Protein AF-A0A7C6YXP8-F1 (afdb_monomer_lite)

Foldseek 3Di:
DPPQVVDPADEAEAEPPPDDPVNSVVVVVVCVVVVGHHPYYHHPPDDPVCPPVVVVVVVVVVVVVVVVD

pLDDT: mean 81.18, std 17.97, range [49.81, 97.38]

Secondary structure (DSSP, 8-state):
--GGGSSS-EEEEEETTTS-HHHHHHHHHHHHHTT--EEEEEEET--GGGSSHHHHHHHHHHHHHHH--

Radius of gyration: 18.39 Å; chains: 1; bounding box: 56×21×32 Å

Structure (mmCIF, N/CA/C/O backbone):
data_AF-A0A7C6YXP8-F1
#
_entry.id   AF-A0A7C6YXP8-F1
#
loo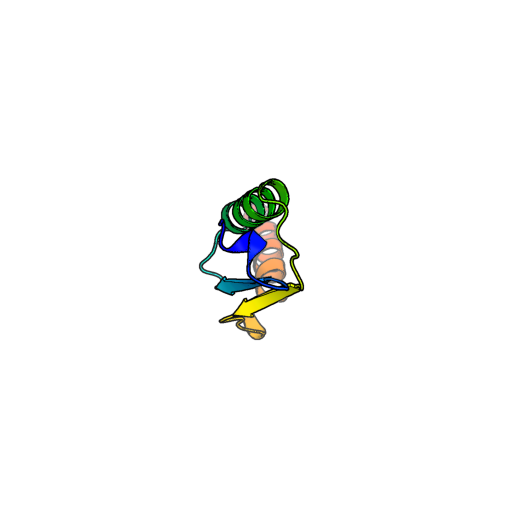p_
_atom_site.group_PDB
_atom_site.id
_atom_site.type_symbol
_atom_site.label_atom_id
_atom_site.label_alt_id
_atom_site.label_comp_id
_atom_site.label_asym_id
_atom_site.label_entity_id
_atom_site.label_seq_id
_atom_site.pdbx_PDB_ins_code
_atom_site.Cartn_x
_atom_site.Cartn_y
_atom_site.Cartn_z
_atom_site.occupancy
_atom_site.B_iso_or_equiv
_atom_site.auth_seq_id
_atom_site.auth_comp_id
_atom_site.auth_asym_id
_atom_site.auth_atom_id
_atom_site.pdbx_PDB_model_num
ATOM 1 N N . ALA A 1 1 ? -18.851 5.528 7.914 1.00 65.31 1 ALA A N 1
ATOM 2 C CA . ALA A 1 1 ? -17.752 4.640 8.311 1.00 65.31 1 ALA A CA 1
ATOM 3 C C . ALA A 1 1 ? -16.694 4.696 7.224 1.00 65.31 1 ALA A C 1
ATOM 5 O O . ALA A 1 1 ? -17.059 4.663 6.049 1.00 65.31 1 ALA A O 1
ATOM 6 N N . SER A 1 2 ? -15.428 4.865 7.594 1.00 82.50 2 SER A N 1
ATOM 7 C CA . SER A 1 2 ? -14.319 4.691 6.649 1.00 82.50 2 SER A CA 1
ATOM 8 C C . SER A 1 2 ? -14.286 3.231 6.190 1.00 82.50 2 SER A C 1
ATOM 10 O O . SER A 1 2 ? -14.673 2.344 6.949 1.00 82.50 2 SER A O 1
ATOM 12 N N . VAL A 1 3 ? -13.795 2.952 4.977 1.00 87.69 3 VAL A N 1
ATOM 13 C CA . VAL A 1 3 ? -13.572 1.561 4.537 1.00 87.69 3 VAL A CA 1
ATOM 14 C C . VAL A 1 3 ? -12.660 0.833 5.530 1.00 87.69 3 VAL A C 1
ATOM 16 O O . VAL A 1 3 ? -12.847 -0.351 5.769 1.00 87.69 3 VAL A O 1
ATOM 19 N N . THR A 1 4 ? -11.744 1.558 6.182 1.00 88.12 4 THR A N 1
ATOM 20 C CA . THR A 1 4 ? -10.852 1.016 7.216 1.00 88.12 4 THR A CA 1
ATOM 21 C C . THR A 1 4 ? -11.562 0.497 8.465 1.00 88.12 4 THR A C 1
ATOM 23 O O . THR A 1 4 ? -10.997 -0.337 9.159 1.00 88.12 4 THR A O 1
ATOM 26 N N . GLU A 1 5 ? -12.789 0.946 8.742 1.00 88.88 5 GLU A N 1
ATOM 27 C CA . GLU A 1 5 ? -13.560 0.580 9.940 1.00 88.88 5 GLU A CA 1
ATOM 28 C C . GLU A 1 5 ? -14.504 -0.610 9.717 1.00 88.88 5 GLU A C 1
ATOM 30 O O . GLU A 1 5 ? -15.035 -1.155 10.680 1.00 88.88 5 GLU A O 1
ATOM 35 N N . ILE A 1 6 ? -14.764 -0.981 8.459 1.00 94.50 6 ILE A N 1
ATOM 36 C CA . ILE A 1 6 ? -15.778 -1.988 8.090 1.00 94.50 6 ILE A CA 1
ATOM 37 C C . ILE A 1 6 ? -15.179 -3.249 7.459 1.00 94.50 6 ILE A C 1
ATOM 39 O O . ILE A 1 6 ? -15.925 -4.115 7.007 1.00 94.50 6 ILE A O 1
ATOM 43 N N . VAL A 1 7 ? -13.851 -3.337 7.389 1.00 93.94 7 VAL A N 1
ATOM 44 C CA . VAL A 1 7 ? -13.126 -4.499 6.866 1.00 93.94 7 VAL A CA 1
ATOM 45 C C . VAL A 1 7 ? -12.149 -5.016 7.912 1.00 93.94 7 VAL A C 1
ATOM 47 O O . VAL A 1 7 ? -11.592 -4.238 8.683 1.00 93.94 7 VAL A O 1
ATOM 50 N N . ASP A 1 8 ? -11.885 -6.320 7.892 1.00 94.81 8 ASP A N 1
ATOM 51 C CA . ASP A 1 8 ? -10.933 -6.944 8.818 1.00 94.81 8 ASP A CA 1
ATOM 52 C C . ASP A 1 8 ? -9.471 -6.650 8.452 1.00 94.81 8 ASP A C 1
ATOM 54 O O . ASP A 1 8 ? -8.588 -6.714 9.307 1.00 94.81 8 ASP A O 1
ATOM 58 N N . GLY A 1 9 ? -9.192 -6.311 7.189 1.00 94.88 9 GLY A N 1
ATOM 59 C CA . GLY A 1 9 ? -7.857 -5.902 6.774 1.00 94.88 9 GLY A CA 1
ATOM 60 C C . GLY A 1 9 ? -7.698 -5.581 5.291 1.00 94.88 9 GLY A C 1
ATOM 61 O O . GLY A 1 9 ? -8.605 -5.758 4.479 1.00 94.88 9 GLY A O 1
ATOM 62 N N . PHE A 1 10 ? -6.506 -5.092 4.955 1.00 95.19 10 PHE A N 1
ATOM 63 C CA . PHE A 1 10 ? -6.118 -4.605 3.634 1.00 95.19 10 PHE A CA 1
ATOM 64 C C . PHE A 1 10 ? -4.951 -5.407 3.069 1.00 95.19 10 PHE A C 1
ATOM 66 O O . PHE A 1 10 ? -4.006 -5.745 3.781 1.00 95.19 10 PHE A O 1
ATOM 73 N N . VAL A 1 11 ? -4.980 -5.633 1.757 1.00 96.31 11 VAL A N 1
ATOM 74 C CA . VAL A 1 11 ? -3.829 -6.116 0.988 1.00 96.31 11 VAL A CA 1
ATOM 75 C C . VAL A 1 11 ? -3.432 -5.034 -0.006 1.00 96.31 11 VAL A C 1
ATOM 77 O O . VAL A 1 11 ? -4.252 -4.592 -0.811 1.00 96.31 11 VAL A O 1
ATOM 80 N N . PHE A 1 12 ? -2.174 -4.605 0.043 1.00 95.44 12 PHE A N 1
ATOM 81 C CA . PHE A 1 12 ? -1.673 -3.533 -0.811 1.00 95.44 12 PHE A CA 1
ATOM 82 C C . PHE A 1 12 ? -1.051 -4.086 -2.100 1.00 95.44 12 PHE A C 1
ATOM 84 O O . PHE A 1 12 ? -0.041 -4.783 -2.057 1.00 95.44 12 PHE A O 1
ATOM 91 N N . VAL A 1 13 ? -1.641 -3.793 -3.262 1.00 96.50 13 VAL A N 1
ATOM 92 C CA . VAL A 1 13 ? -1.152 -4.288 -4.561 1.00 96.50 13 VAL A CA 1
ATOM 93 C C . VAL A 1 13 ? -0.326 -3.211 -5.264 1.00 96.50 13 VAL A C 1
ATOM 95 O O . VAL A 1 13 ? -0.840 -2.148 -5.601 1.00 96.50 13 VAL A O 1
ATOM 98 N N . ILE A 1 14 ? 0.946 -3.504 -5.530 1.00 96.06 14 ILE A N 1
ATOM 99 C CA . ILE A 1 14 ? 1.918 -2.578 -6.127 1.00 96.06 14 ILE A CA 1
ATOM 100 C C . ILE A 1 14 ? 2.257 -3.052 -7.539 1.00 96.06 14 ILE A C 1
ATOM 102 O O . ILE A 1 14 ? 2.579 -4.221 -7.732 1.00 96.06 14 ILE A O 1
ATOM 106 N N . SER A 1 15 ? 2.228 -2.164 -8.536 1.00 95.06 15 SER A N 1
ATOM 107 C CA . SER A 1 15 ? 2.666 -2.503 -9.896 1.00 95.06 15 SER A CA 1
ATOM 108 C C . SER A 1 15 ? 4.178 -2.330 -10.012 1.00 95.06 15 SER A C 1
ATOM 110 O O . SER A 1 15 ? 4.679 -1.205 -10.058 1.00 95.06 15 SER A O 1
ATOM 112 N N . SER A 1 16 ? 4.908 -3.441 -10.085 1.00 92.38 16 SER A N 1
ATOM 113 C CA . SER A 1 16 ? 6.362 -3.445 -10.255 1.00 92.38 16 SER A CA 1
ATOM 114 C C . SER A 1 16 ? 6.786 -2.645 -11.487 1.00 92.38 16 SER A C 1
ATOM 116 O O . SER A 1 16 ? 6.116 -2.675 -12.519 1.00 92.38 16 SER A O 1
ATOM 118 N N . GLY A 1 17 ? 7.883 -1.897 -11.365 1.00 87.19 17 GLY A N 1
ATOM 119 C CA . GLY A 1 17 ? 8.459 -1.093 -12.447 1.00 87.19 17 GLY A CA 1
ATOM 120 C C . GLY A 1 17 ? 7.641 0.131 -12.881 1.00 87.19 17 GLY A C 1
ATOM 121 O O . GLY A 1 17 ? 8.173 0.974 -13.593 1.00 87.19 17 GLY A O 1
ATOM 122 N N . SER A 1 18 ? 6.376 0.259 -12.463 1.00 93.12 18 SER A N 1
ATOM 123 C CA . SER A 1 18 ? 5.512 1.404 -12.798 1.00 93.12 18 SER A CA 1
ATOM 124 C C . SER A 1 18 ? 5.221 2.301 -11.599 1.00 93.12 18 SER A C 1
ATOM 126 O O . SER A 1 18 ? 5.067 3.508 -11.757 1.00 93.12 18 SER A O 1
ATOM 128 N N . THR A 1 19 ? 5.107 1.725 -10.403 1.00 94.62 19 THR A N 1
ATOM 129 C CA . THR A 1 19 ? 4.857 2.490 -9.182 1.00 94.62 19 THR A CA 1
ATOM 130 C C . THR A 1 19 ? 6.179 2.976 -8.594 1.00 94.62 19 THR A C 1
ATOM 132 O O . THR A 1 19 ? 7.056 2.170 -8.285 1.00 94.62 19 THR A O 1
ATOM 135 N N . ASP A 1 20 ? 6.309 4.292 -8.411 1.00 94.56 20 ASP A N 1
ATOM 136 C CA . ASP A 1 20 ? 7.447 4.881 -7.705 1.00 94.56 20 ASP A CA 1
ATOM 137 C C . ASP A 1 20 ? 7.491 4.414 -6.240 1.00 94.56 20 ASP A C 1
ATOM 139 O O . ASP A 1 20 ? 6.463 4.323 -5.560 1.00 94.56 20 ASP A O 1
ATOM 143 N N . LYS A 1 21 ? 8.698 4.142 -5.732 1.00 93.12 21 LYS A N 1
ATOM 144 C CA . LYS A 1 21 ? 8.888 3.629 -4.371 1.00 93.12 21 LYS A CA 1
ATOM 145 C C . LYS A 1 21 ? 8.359 4.598 -3.309 1.00 93.12 21 LYS A C 1
ATOM 147 O O . LYS A 1 21 ? 7.750 4.144 -2.347 1.00 93.12 21 LYS A O 1
ATOM 152 N N . ARG A 1 22 ? 8.563 5.911 -3.468 1.00 95.69 22 ARG A N 1
ATOM 153 C CA . ARG A 1 22 ? 8.067 6.915 -2.512 1.00 95.69 22 ARG A CA 1
ATOM 154 C C . ARG A 1 22 ? 6.551 7.007 -2.563 1.00 95.69 22 ARG A C 1
ATOM 156 O O . ARG A 1 22 ? 5.928 7.110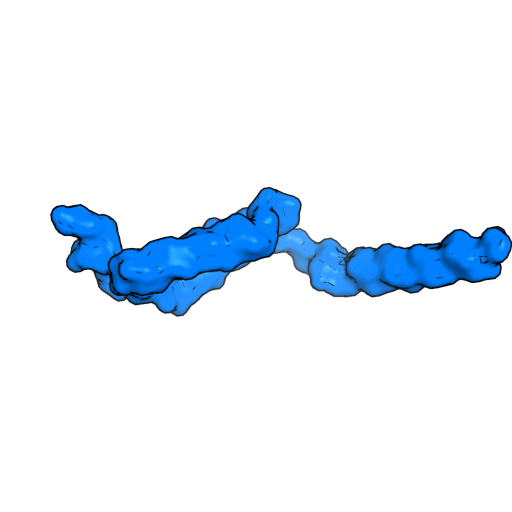 -1.516 1.00 95.69 22 ARG A O 1
ATOM 163 N N . ALA A 1 23 ? 5.953 6.919 -3.751 1.00 96.06 23 ALA A N 1
ATOM 164 C CA . ALA A 1 23 ? 4.498 6.881 -3.882 1.00 96.06 23 ALA A CA 1
ATOM 165 C C . ALA A 1 23 ? 3.893 5.664 -3.156 1.00 96.06 23 ALA A C 1
ATOM 167 O O . ALA A 1 23 ? 2.901 5.808 -2.444 1.00 96.06 23 ALA A O 1
ATOM 168 N N . ALA A 1 24 ? 4.520 4.488 -3.281 1.00 96.12 24 ALA A N 1
ATOM 169 C CA . ALA A 1 24 ? 4.114 3.295 -2.541 1.00 96.12 24 ALA A CA 1
ATOM 170 C C . ALA A 1 24 ? 4.273 3.469 -1.018 1.00 96.12 24 ALA A C 1
ATOM 172 O O . ALA A 1 24 ? 3.360 3.113 -0.278 1.00 96.12 24 ALA A O 1
ATOM 173 N N . SER A 1 25 ? 5.387 4.047 -0.551 1.00 95.81 25 SER A N 1
ATOM 174 C CA . SER A 1 25 ? 5.607 4.338 0.875 1.00 95.81 25 SER A CA 1
ATOM 175 C C . SER A 1 25 ? 4.572 5.315 1.435 1.00 95.81 25 SER A C 1
ATOM 177 O O . SER A 1 25 ? 3.919 4.998 2.420 1.00 95.81 25 SER A O 1
ATOM 179 N N . ASN A 1 26 ? 4.332 6.439 0.754 1.00 97.38 26 ASN A N 1
ATOM 180 C CA . ASN A 1 26 ? 3.348 7.431 1.188 1.00 97.38 26 ASN A CA 1
ATOM 181 C C . ASN A 1 26 ? 1.933 6.837 1.282 1.00 97.38 26 ASN A C 1
ATOM 183 O O . ASN A 1 26 ? 1.165 7.200 2.168 1.00 97.38 26 ASN A O 1
ATOM 187 N N . ALA A 1 27 ? 1.569 5.923 0.376 1.00 95.56 27 ALA A N 1
ATOM 188 C CA . ALA A 1 27 ? 0.274 5.249 0.429 1.00 95.56 27 ALA A CA 1
ATOM 189 C C . ALA A 1 27 ? 0.131 4.367 1.681 1.00 95.56 27 ALA A C 1
ATOM 191 O O . ALA A 1 27 ? -0.947 4.334 2.276 1.00 95.56 27 ALA A O 1
ATOM 192 N N . ILE A 1 28 ? 1.205 3.690 2.102 1.00 94.94 28 ILE A N 1
ATOM 193 C CA . ILE A 1 28 ? 1.216 2.941 3.364 1.00 94.94 28 ILE A CA 1
ATOM 194 C C . ILE A 1 28 ? 1.093 3.895 4.552 1.00 94.94 28 ILE A C 1
ATOM 196 O O . ILE A 1 28 ? 0.210 3.678 5.377 1.00 94.94 28 ILE A O 1
ATOM 200 N N . ASP A 1 29 ? 1.849 4.996 4.585 1.00 96.62 29 ASP A N 1
ATOM 201 C CA . ASP A 1 29 ? 1.750 5.990 5.664 1.00 96.62 29 ASP A CA 1
ATOM 202 C C . ASP A 1 29 ? 0.313 6.529 5.803 1.00 96.62 29 ASP A C 1
ATOM 204 O O . ASP A 1 29 ? -0.203 6.724 6.904 1.00 96.62 29 ASP A O 1
ATOM 208 N N . MET A 1 30 ? -0.382 6.757 4.683 1.00 95.06 30 MET A N 1
ATOM 209 C CA . MET A 1 30 ? -1.785 7.185 4.687 1.00 95.06 30 MET A CA 1
ATOM 210 C C . MET A 1 30 ? -2.723 6.120 5.272 1.00 95.06 30 MET A C 1
ATOM 212 O O . MET A 1 30 ? -3.633 6.460 6.029 1.00 95.06 30 MET A O 1
ATOM 216 N N . LEU A 1 31 ? -2.515 4.844 4.938 1.00 92.81 31 LEU A N 1
ATOM 217 C CA . LEU A 1 31 ? -3.309 3.730 5.465 1.00 92.81 31 LEU A CA 1
ATOM 218 C C . LEU A 1 31 ? -3.057 3.513 6.964 1.00 92.81 31 LEU A C 1
ATOM 220 O O . LEU A 1 31 ? -4.009 3.311 7.718 1.00 92.81 31 LEU A O 1
ATOM 224 N N . GLU A 1 32 ? -1.808 3.624 7.411 1.00 93.12 32 GLU A N 1
ATOM 225 C CA . GLU A 1 32 ? -1.437 3.540 8.827 1.00 93.12 32 GLU A CA 1
ATOM 226 C C . GLU A 1 32 ? -2.038 4.692 9.640 1.00 93.12 32 GLU A C 1
ATOM 228 O O . GLU A 1 32 ? -2.640 4.464 10.691 1.00 93.12 32 GLU A O 1
ATOM 233 N N . ASN A 1 33 ? -1.982 5.924 9.120 1.00 94.88 33 ASN A N 1
ATOM 234 C CA . ASN A 1 33 ? -2.631 7.084 9.741 1.00 94.88 33 ASN A CA 1
ATOM 235 C C . ASN A 1 33 ? -4.158 6.921 9.831 1.00 94.88 33 ASN A C 1
ATOM 237 O O . ASN A 1 33 ? -4.782 7.382 10.789 1.00 94.88 33 ASN A O 1
ATOM 241 N N . ALA A 1 34 ? -4.762 6.221 8.867 1.00 93.19 34 ALA A N 1
ATOM 242 C CA . ALA A 1 34 ? -6.174 5.841 8.884 1.00 93.19 34 ALA A CA 1
ATOM 243 C C . ALA A 1 34 ? -6.474 4.604 9.758 1.00 93.19 34 ALA A C 1
ATOM 245 O O . ALA A 1 34 ? -7.612 4.123 9.762 1.00 93.19 34 ALA A O 1
ATOM 246 N N . LYS A 1 35 ? -5.475 4.099 10.500 1.00 92.94 35 LYS A N 1
ATOM 247 C CA . LYS A 1 35 ? -5.540 2.915 11.372 1.00 92.94 35 LYS A CA 1
ATOM 248 C C . LYS A 1 35 ? -5.992 1.645 10.645 1.00 92.94 35 LYS A C 1
ATOM 250 O O . LYS A 1 35 ? -6.667 0.800 11.230 1.00 92.94 35 LYS A O 1
ATOM 255 N N . ALA A 1 36 ? -5.646 1.512 9.367 1.00 94.75 36 ALA A N 1
ATOM 256 C CA . ALA A 1 36 ? -5.941 0.315 8.594 1.00 94.75 36 ALA A CA 1
ATOM 257 C C . ALA A 1 36 ? -5.127 -0.888 9.102 1.00 94.75 36 ALA A C 1
ATOM 259 O O . ALA A 1 36 ? -3.921 -0.781 9.318 1.00 94.75 36 ALA A O 1
ATOM 260 N N . ASN A 1 37 ? -5.761 -2.057 9.224 1.00 95.50 37 ASN A N 1
ATOM 261 C CA . ASN A 1 37 ? -5.053 -3.314 9.469 1.00 95.50 37 ASN A CA 1
ATOM 262 C C . ASN A 1 37 ? -4.472 -3.855 8.150 1.00 95.50 37 ASN A C 1
ATOM 264 O O . ASN A 1 37 ? -5.193 -4.451 7.350 1.00 95.50 37 ASN A O 1
ATOM 268 N N . ILE A 1 38 ? -3.188 -3.619 7.881 1.00 95.75 38 ILE A N 1
ATOM 269 C CA . ILE A 1 38 ? -2.531 -4.078 6.649 1.00 95.75 38 ILE A CA 1
ATOM 270 C C . ILE A 1 38 ? -2.030 -5.513 6.851 1.00 95.75 38 ILE A C 1
ATOM 272 O O . ILE A 1 38 ? -1.101 -5.756 7.614 1.00 95.75 38 ILE A O 1
ATOM 276 N N . ILE A 1 39 ? -2.625 -6.466 6.132 1.00 97.19 39 ILE A N 1
ATOM 277 C CA . ILE A 1 39 ? -2.277 -7.896 6.194 1.00 97.19 39 ILE A CA 1
ATOM 278 C C . ILE A 1 39 ? -0.944 -8.152 5.479 1.00 97.19 39 ILE A C 1
ATOM 280 O O . ILE A 1 39 ? -0.159 -9.011 5.875 1.00 97.19 39 ILE A O 1
ATOM 284 N N . GLY A 1 40 ? -0.691 -7.412 4.401 1.00 95.44 40 GLY A N 1
ATOM 285 C CA . GLY A 1 40 ? 0.529 -7.525 3.618 1.00 95.44 40 GLY A CA 1
ATOM 286 C C . GLY A 1 40 ? 0.426 -6.817 2.274 1.00 95.44 40 GLY A C 1
ATOM 287 O O . GLY A 1 40 ? -0.516 -6.065 2.009 1.00 95.44 40 GLY A O 1
ATOM 288 N N . ALA A 1 41 ? 1.403 -7.080 1.409 1.00 95.19 41 ALA A N 1
ATOM 289 C CA . ALA A 1 41 ? 1.483 -6.489 0.082 1.00 95.19 41 ALA A CA 1
ATOM 290 C C . ALA A 1 41 ? 1.733 -7.542 -1.005 1.00 95.19 41 ALA A C 1
ATOM 292 O O . ALA A 1 41 ? 2.369 -8.568 -0.768 1.00 95.19 41 ALA A O 1
ATOM 293 N N . VAL A 1 42 ? 1.258 -7.254 -2.214 1.00 96.25 42 VAL A N 1
ATOM 294 C CA . VAL A 1 42 ? 1.479 -8.050 -3.422 1.00 96.25 42 VAL A CA 1
ATOM 295 C C . VAL A 1 42 ? 2.195 -7.182 -4.444 1.00 96.25 42 VAL A C 1
ATOM 297 O O . VAL A 1 42 ? 1.647 -6.192 -4.928 1.00 96.25 42 VAL A O 1
ATOM 300 N N . LEU A 1 43 ? 3.411 -7.577 -4.814 1.00 94.50 43 LEU A N 1
ATOM 301 C CA . LEU A 1 43 ? 4.112 -6.983 -5.945 1.00 94.50 43 LEU A CA 1
ATOM 302 C C . LEU A 1 43 ? 3.619 -7.636 -7.242 1.00 94.50 43 LEU A C 1
ATOM 304 O O . LEU A 1 43 ? 4.040 -8.730 -7.611 1.00 94.50 43 LEU A O 1
ATOM 308 N N . ASN A 1 44 ? 2.701 -6.968 -7.928 1.00 94.94 44 ASN A N 1
ATOM 309 C CA . ASN A 1 44 ? 2.157 -7.411 -9.203 1.00 94.94 44 ASN A CA 1
ATOM 310 C C . ASN A 1 44 ? 3.054 -6.977 -10.374 1.00 94.94 44 ASN A C 1
ATOM 312 O O . ASN A 1 44 ? 3.812 -6.016 -10.263 1.00 94.94 44 ASN A O 1
ATOM 316 N N . ARG A 1 45 ? 2.947 -7.662 -11.521 1.00 91.19 45 ARG A N 1
ATOM 317 C CA . ARG A 1 45 ? 3.765 -7.424 -12.730 1.00 91.19 45 ARG A CA 1
ATOM 318 C C . ARG A 1 45 ? 5.273 -7.502 -12.484 1.00 91.19 45 ARG A C 1
ATOM 320 O O . ARG A 1 45 ? 6.056 -6.870 -13.186 1.00 91.19 45 ARG A O 1
ATOM 327 N N . ALA A 1 46 ? 5.691 -8.254 -11.471 1.00 86.44 46 ALA A N 1
ATOM 328 C CA . ALA A 1 46 ? 7.102 -8.497 -11.248 1.00 86.44 46 ALA A CA 1
ATOM 329 C C . ALA A 1 46 ? 7.670 -9.284 -12.437 1.00 86.44 46 ALA A C 1
ATOM 331 O O . ALA A 1 46 ? 7.148 -10.338 -12.793 1.00 86.44 46 ALA A O 1
ATOM 332 N N . GLU A 1 47 ? 8.736 -8.764 -13.040 1.00 82.50 47 GLU A N 1
ATOM 333 C CA . GLU A 1 47 ? 9.524 -9.460 -14.054 1.00 82.50 47 GLU A CA 1
ATOM 334 C C . GLU A 1 47 ? 10.773 -10.043 -13.371 1.00 82.50 47 GLU A C 1
ATOM 336 O O . GLU A 1 47 ? 11.727 -9.300 -13.113 1.00 82.50 47 GLU A O 1
ATOM 341 N N . PRO A 1 48 ? 10.809 -11.355 -13.061 1.00 69.12 48 PRO A N 1
ATOM 342 C CA . PRO A 1 48 ? 11.873 -11.950 -12.244 1.00 69.12 48 PRO A CA 1
ATOM 343 C C . PRO A 1 48 ? 13.282 -11.754 -12.828 1.00 69.12 48 PRO A C 1
ATOM 345 O O . PRO A 1 48 ? 14.254 -11.647 -12.085 1.00 69.12 48 PRO A O 1
ATOM 348 N N . GLY A 1 49 ? 13.395 -11.641 -14.157 1.00 64.88 49 GLY A N 1
ATOM 349 C CA . GLY A 1 49 ? 14.666 -11.459 -14.866 1.00 64.88 49 GLY A CA 1
ATOM 350 C C . GLY A 1 49 ? 15.268 -10.049 -14.803 1.00 64.88 49 GLY A C 1
ATOM 351 O O . G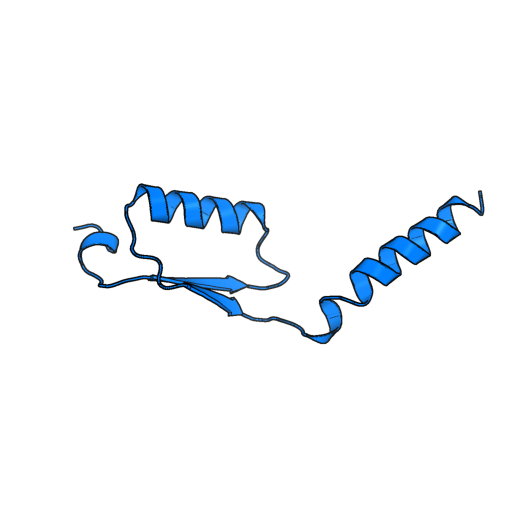LY A 1 49 ? 16.446 -9.887 -15.103 1.00 64.88 49 GLY A O 1
ATOM 352 N N . LYS A 1 50 ? 14.505 -9.027 -14.392 1.00 61.34 50 LYS A N 1
ATOM 353 C CA . LYS A 1 50 ? 14.993 -7.635 -14.285 1.00 61.34 50 LYS A CA 1
ATOM 354 C C . LYS A 1 50 ? 15.426 -7.244 -12.870 1.00 61.34 50 LYS A C 1
ATOM 356 O O . LYS A 1 50 ? 15.876 -6.127 -12.649 1.00 61.34 50 LYS A O 1
ATOM 361 N N . SER A 1 51 ? 15.288 -8.148 -11.901 1.00 58.03 51 SER A N 1
ATOM 362 C CA . SER A 1 51 ? 15.244 -7.758 -10.488 1.00 58.03 51 SER A CA 1
ATOM 363 C C . SER A 1 51 ? 16.587 -7.797 -9.743 1.00 58.03 51 SER A C 1
ATOM 365 O O . SER A 1 51 ? 16.638 -7.342 -8.604 1.00 58.03 51 SER A O 1
ATOM 367 N N . TYR A 1 52 ? 17.670 -8.315 -10.340 1.00 52.81 52 TYR A N 1
ATOM 368 C CA . TYR A 1 52 ? 18.984 -8.371 -9.667 1.00 52.81 52 TYR A CA 1
ATOM 369 C C . TYR A 1 52 ? 20.182 -8.201 -10.616 1.00 52.81 52 TYR A C 1
ATOM 371 O O . TYR A 1 52 ? 21.119 -7.471 -10.306 1.00 52.81 52 TYR A O 1
ATOM 379 N N . GLY A 1 53 ? 20.137 -8.807 -11.809 1.00 50.97 53 GLY A N 1
ATOM 380 C CA . GLY A 1 53 ? 21.248 -8.743 -12.767 1.00 50.97 53 GLY A CA 1
ATOM 381 C C . GLY A 1 53 ? 21.428 -7.377 -13.437 1.00 50.97 53 GLY A C 1
ATOM 382 O O . GLY A 1 53 ? 22.559 -6.942 -13.638 1.00 50.97 53 GLY A O 1
ATOM 383 N N . SER A 1 54 ? 20.339 -6.664 -13.752 1.00 51.81 54 SER A N 1
ATOM 384 C CA . SER A 1 54 ? 20.450 -5.414 -14.518 1.00 51.81 54 SER A CA 1
ATOM 385 C C . SER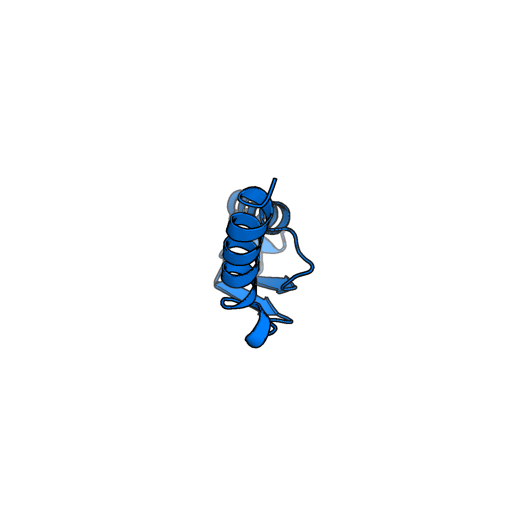 A 1 54 ? 20.949 -4.235 -13.684 1.00 51.81 54 SER A C 1
ATOM 387 O O . SER A 1 54 ? 21.665 -3.396 -14.216 1.00 51.81 54 SER A O 1
ATOM 389 N N . TYR A 1 55 ? 20.622 -4.168 -12.388 1.00 52.16 55 TYR A N 1
ATOM 390 C CA . TYR A 1 55 ? 21.104 -3.093 -11.512 1.00 52.16 55 TYR A CA 1
ATOM 391 C C . TYR A 1 55 ? 22.623 -3.182 -11.301 1.00 52.16 55 TYR A C 1
ATOM 393 O O . TYR A 1 55 ? 23.324 -2.176 -11.391 1.00 52.16 55 TYR A O 1
ATOM 401 N N . TYR A 1 56 ? 23.144 -4.400 -11.112 1.00 49.81 56 TYR A N 1
ATOM 402 C CA . TYR A 1 56 ? 24.585 -4.643 -11.017 1.00 49.81 56 TYR A CA 1
ATOM 403 C C . TYR A 1 56 ? 25.304 -4.398 -12.346 1.00 49.81 56 TYR A C 1
ATOM 405 O O . TYR A 1 56 ? 26.352 -3.758 -12.360 1.00 49.81 56 TYR A O 1
ATOM 413 N N . ALA A 1 57 ? 24.724 -4.848 -13.465 1.00 54.97 57 ALA A N 1
ATOM 414 C CA . ALA A 1 57 ? 25.287 -4.603 -14.790 1.00 54.97 57 ALA A CA 1
ATOM 415 C C . ALA A 1 57 ? 25.393 -3.102 -15.094 1.00 54.97 57 ALA A C 1
ATOM 417 O O . ALA A 1 57 ? 26.404 -2.658 -15.628 1.00 54.97 57 ALA A O 1
ATOM 418 N N . HIS A 1 58 ? 24.393 -2.310 -14.698 1.00 55.62 58 HIS A N 1
ATOM 419 C CA . HIS A 1 58 ? 24.411 -0.867 -14.918 1.00 55.62 58 HIS A CA 1
ATOM 420 C C . HIS A 1 58 ? 25.490 -0.159 -14.087 1.00 55.62 58 HIS A C 1
ATOM 422 O O . HIS A 1 58 ? 26.120 0.774 -14.580 1.00 55.62 58 HIS A O 1
ATOM 428 N N . TYR A 1 59 ? 25.732 -0.615 -12.854 1.00 53.22 59 TYR A N 1
ATOM 429 C CA . TYR A 1 59 ? 26.807 -0.094 -12.004 1.00 53.22 59 TYR A CA 1
ATOM 430 C C . TYR A 1 59 ? 28.194 -0.464 -12.533 1.00 53.22 59 TYR A C 1
ATOM 432 O O . TYR A 1 59 ? 29.079 0.384 -12.566 1.00 53.22 59 TYR A O 1
ATOM 440 N N . TYR A 1 60 ? 28.374 -1.710 -12.979 1.00 53.31 60 TYR A N 1
ATOM 441 C CA . TYR A 1 60 ? 29.646 -2.180 -13.525 1.00 53.31 60 TYR A CA 1
ATOM 442 C C . TYR A 1 60 ? 29.974 -1.473 -14.842 1.00 53.31 60 TYR A C 1
ATOM 444 O O . TYR A 1 60 ? 31.072 -0.956 -15.008 1.00 53.31 60 TYR A O 1
ATOM 452 N N . TYR A 1 61 ? 28.994 -1.365 -15.743 1.00 55.69 61 TYR A N 1
ATOM 453 C CA . TYR A 1 61 ? 29.155 -0.641 -17.002 1.00 55.69 61 TYR A CA 1
ATOM 454 C C . TYR A 1 61 ? 29.468 0.835 -16.756 1.00 55.69 61 TYR A C 1
ATOM 456 O O . TYR A 1 61 ? 30.406 1.352 -17.343 1.00 55.69 61 TYR A O 1
ATOM 464 N N . SER A 1 62 ? 28.758 1.479 -15.820 1.00 56.53 62 SER A N 1
ATOM 465 C CA . SER A 1 62 ? 29.040 2.862 -15.430 1.00 56.53 62 SER A CA 1
ATOM 466 C C . SER A 1 62 ? 30.467 3.032 -14.910 1.00 56.53 62 SER A C 1
ATOM 468 O O . SER A 1 62 ? 31.075 4.053 -15.190 1.00 56.53 62 SER A O 1
ATOM 470 N N . TYR A 1 63 ? 31.017 2.078 -14.161 1.00 56.31 63 TYR A N 1
ATOM 471 C CA . TYR A 1 63 ? 32.382 2.194 -13.642 1.00 56.31 63 TYR A CA 1
ATOM 472 C C . TYR A 1 63 ? 33.425 2.135 -14.767 1.00 56.31 63 TYR A C 1
ATOM 474 O O . TYR A 1 63 ? 34.284 3.001 -14.846 1.00 56.31 63 TYR A O 1
ATOM 482 N N . TYR A 1 64 ? 33.284 1.185 -15.696 1.00 57.8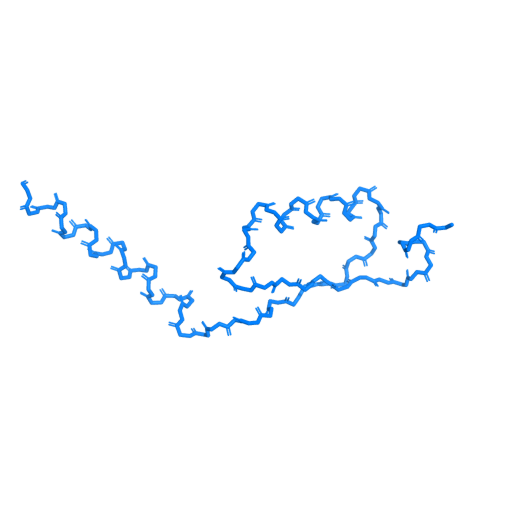8 64 TYR A N 1
ATOM 483 C CA . TYR A 1 64 ? 34.206 1.057 -16.829 1.00 57.88 64 TYR A CA 1
ATOM 484 C C . TYR A 1 64 ? 34.086 2.205 -17.836 1.00 57.88 64 TYR A C 1
ATOM 486 O O . TYR A 1 64 ? 35.090 2.633 -18.381 1.00 57.88 64 TYR A O 1
ATOM 494 N N . THR A 1 65 ? 32.889 2.755 -18.055 1.00 57.03 65 THR A N 1
ATOM 495 C CA . THR A 1 65 ? 32.724 3.896 -18.969 1.00 57.03 65 THR A CA 1
ATOM 496 C C . THR A 1 65 ? 33.194 5.232 -18.397 1.00 57.03 65 THR A C 1
ATOM 498 O O . THR A 1 65 ? 33.361 6.159 -19.173 1.00 57.03 65 THR A O 1
ATOM 501 N N . ASN A 1 66 ? 33.350 5.368 -17.074 1.00 57.50 66 ASN A N 1
ATOM 502 C CA . AS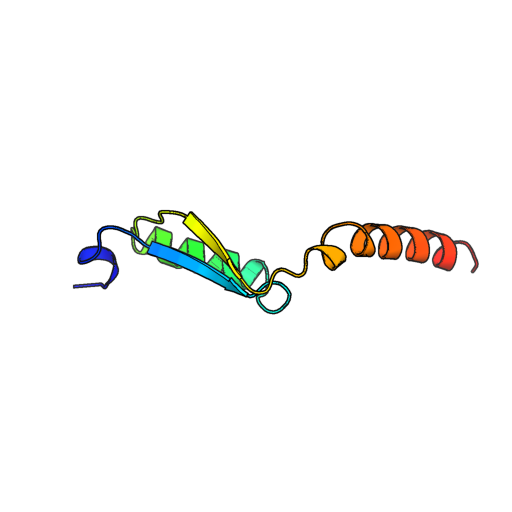N A 1 66 ? 33.881 6.597 -16.461 1.00 57.50 66 ASN A CA 1
ATOM 503 C C . ASN A 1 66 ? 35.404 6.544 -16.234 1.00 57.50 66 ASN A C 1
ATOM 505 O O . ASN A 1 66 ? 35.986 7.583 -15.948 1.00 57.50 66 ASN A O 1
ATOM 509 N N . ASP A 1 67 ? 36.032 5.366 -16.334 1.00 56.47 67 ASP A N 1
ATOM 510 C CA . ASP A 1 67 ? 37.496 5.207 -16.261 1.00 56.47 67 ASP A CA 1
ATOM 511 C C . ASP A 1 67 ? 38.177 5.315 -17.649 1.00 56.47 67 ASP A C 1
ATOM 513 O O . ASP A 1 67 ? 39.402 5.389 -17.716 1.00 56.47 67 ASP A O 1
ATOM 517 N N . ASP A 1 68 ? 37.399 5.335 -18.742 1.00 54.94 68 ASP A N 1
ATOM 518 C CA . ASP A 1 68 ? 37.870 5.477 -20.134 1.00 54.94 68 ASP A CA 1
ATOM 519 C C . ASP A 1 68 ? 37.792 6.935 -20.678 1.00 54.94 68 ASP A C 1
ATOM 521 O O . ASP A 1 68 ? 37.865 7.133 -21.894 1.00 54.94 68 ASP A O 1
ATOM 525 N N . ASP A 1 69 ? 37.681 7.948 -19.802 1.00 51.28 69 ASP A N 1
ATOM 526 C CA . ASP A 1 69 ? 37.863 9.388 -20.112 1.00 51.28 69 ASP A CA 1
ATOM 527 C C . ASP A 1 69 ? 39.170 9.952 -19.511 1.00 51.28 69 ASP A C 1
ATOM 529 O O . ASP A 1 69 ? 39.426 9.745 -18.299 1.00 51.28 69 ASP A O 1
#

Sequence (69 aa):
ASVTEIVDGFVFVISSGSTDKRAASNAIDMLENAKANIIGAVLNRAEPGKSYGSYYAHYYYSYYTNDDD